Protein AF-A0A382R0P5-F1 (afdb_monomer_lite)

Organism: NCBI:txid408172

Sequence (102 aa):
MAGTLITDEVMALIGQETTPERNRFPISDEMAWDVADAIQDPNPLYTDPEKAQKSRFGGLMCPPLATWKDIAPPIGYFGAGQESHFQVPLPFNSYGLNGGID

Foldseek 3Di:
DPDDPCDPVNVVPPPDDDDDDDAPDDDDLVQLVVVCVVVVPPPCLSPPQVVVCVDPNNGRDRDPVSPPPGPDDPPVDDDPDDPPQPDDPDPDRDDPPPDDDD

Secondary structure (DSSP, 8-state):
-PPPSS-HHHHHHTTPPPPPP--SS---HHHHHHHHHHHT---HHHH-HHHHHTSTT-S----TT---SS-S---S--SS----------SS----------

Structure (mmCIF, N/CA/C/O backbone):
data_AF-A0A382R0P5-F1
#
_entry.id   AF-A0A382R0P5-F1
#
loop_
_atom_site.group_PDB
_atom_site.id
_atom_site.type_symbol
_atom_site.label_atom_id
_atom_site.label_alt_id
_atom_site.label_comp_id
_atom_site.label_asym_id
_atom_site.label_entity_id
_atom_site.label_seq_id
_atom_site.pdbx_PDB_ins_code
_atom_site.Cartn_x
_atom_site.Cartn_y
_atom_site.Cartn_z
_atom_site.occupancy
_atom_site.B_iso_or_equiv
_atom_site.auth_seq_id
_atom_site.auth_comp_id
_atom_site.auth_asym_id
_atom_site.auth_atom_id
_atom_site.pdbx_PDB_model_num
ATOM 1 N N . MET A 1 1 ? -20.555 0.405 40.108 1.00 44.16 1 MET A N 1
ATOM 2 C CA . MET A 1 1 ? -20.568 -0.544 38.977 1.00 44.16 1 MET A CA 1
ATOM 3 C C . MET A 1 1 ? -19.811 0.122 37.848 1.00 44.16 1 MET A C 1
ATOM 5 O O . MET A 1 1 ? -20.188 1.227 37.485 1.00 44.16 1 MET A O 1
ATOM 9 N N . ALA A 1 2 ? -18.698 -0.457 37.397 1.00 53.03 2 ALA A N 1
ATOM 10 C CA . ALA A 1 2 ? -18.009 0.053 36.215 1.00 53.03 2 ALA A CA 1
ATOM 11 C C . ALA A 1 2 ? -18.932 -0.190 35.014 1.00 53.03 2 ALA A C 1
ATOM 13 O O . ALA A 1 2 ? -19.312 -1.334 34.770 1.00 53.03 2 ALA A O 1
ATOM 14 N N . GLY A 1 3 ? -19.376 0.881 34.354 1.00 64.06 3 GLY A N 1
ATOM 15 C CA . GLY A 1 3 ? -20.182 0.775 33.139 1.00 64.06 3 GLY A CA 1
ATOM 16 C C . GLY A 1 3 ? -19.406 0.038 32.049 1.00 64.06 3 GLY A C 1
ATOM 17 O O . GLY A 1 3 ? -18.174 0.057 32.031 1.00 64.06 3 GLY A O 1
ATOM 18 N N . THR A 1 4 ? -20.117 -0.645 31.159 1.00 74.69 4 THR A N 1
ATOM 19 C CA . THR A 1 4 ? -19.514 -1.279 29.986 1.00 74.69 4 THR A CA 1
ATOM 20 C C . THR A 1 4 ? -18.882 -0.200 29.107 1.00 74.69 4 THR A C 1
ATOM 22 O O . THR A 1 4 ? -19.494 0.835 28.861 1.00 74.69 4 THR A O 1
ATOM 25 N N . LEU A 1 5 ? -17.663 -0.429 28.606 1.00 80.25 5 LEU A N 1
ATOM 26 C CA . LEU A 1 5 ? -17.013 0.487 27.649 1.00 80.25 5 LEU A CA 1
ATOM 27 C C . LEU A 1 5 ? -17.771 0.592 26.315 1.00 80.25 5 LEU A C 1
ATOM 29 O O . LEU A 1 5 ? -17.513 1.492 25.524 1.00 80.25 5 LEU A O 1
ATOM 33 N N . ILE A 1 6 ? -18.699 -0.332 26.075 1.00 85.62 6 ILE A N 1
ATOM 34 C CA . ILE A 1 6 ? -19.621 -0.297 24.950 1.00 85.62 6 ILE A CA 1
ATOM 35 C C . ILE A 1 6 ? -20.906 0.365 25.449 1.00 85.62 6 ILE A C 1
ATOM 37 O O . ILE A 1 6 ? -21.638 -0.231 26.242 1.00 85.62 6 ILE A O 1
ATOM 41 N N . THR A 1 7 ? -21.126 1.612 25.040 1.00 89.25 7 THR A N 1
ATOM 42 C CA . THR A 1 7 ? -22.348 2.367 25.339 1.00 89.25 7 THR A CA 1
ATOM 43 C C . THR A 1 7 ? -23.484 1.933 24.413 1.00 89.25 7 THR A C 1
ATOM 45 O O . THR A 1 7 ? -23.242 1.314 23.375 1.00 89.25 7 THR A O 1
ATOM 48 N N . ASP A 1 8 ? -24.723 2.297 24.748 1.00 91.06 8 ASP A N 1
ATOM 49 C CA . ASP A 1 8 ? -25.882 2.060 23.875 1.00 91.06 8 ASP A CA 1
ATOM 50 C C . ASP A 1 8 ? -25.704 2.721 22.495 1.00 91.06 8 ASP A C 1
ATOM 52 O O . ASP A 1 8 ? -26.091 2.156 21.474 1.00 91.06 8 ASP A O 1
ATOM 56 N N . GLU A 1 9 ? -25.044 3.883 22.451 1.00 87.94 9 GLU A N 1
ATOM 57 C CA . GLU A 1 9 ? -24.684 4.580 21.212 1.00 87.94 9 GLU A CA 1
ATOM 58 C C . GLU A 1 9 ? -23.717 3.752 20.354 1.00 87.94 9 GLU A C 1
ATOM 60 O O . GLU A 1 9 ? -23.929 3.615 19.152 1.00 87.94 9 GLU A O 1
ATOM 65 N N . VAL A 1 10 ? -22.684 3.150 20.959 1.00 89.44 10 VAL A N 1
ATOM 66 C CA . VAL A 1 10 ? -21.731 2.284 20.242 1.00 89.44 10 VAL A CA 1
ATOM 67 C C . VAL A 1 10 ? -22.405 0.986 19.795 1.00 89.44 10 VAL A C 1
ATOM 69 O O . VAL A 1 10 ? -22.182 0.538 18.672 1.00 89.44 10 VAL A O 1
ATOM 72 N N . MET A 1 11 ? -23.269 0.403 20.631 1.00 92.25 11 MET A N 1
ATOM 73 C CA . MET A 1 11 ? -24.068 -0.770 20.263 1.00 92.25 11 MET A CA 1
ATOM 74 C C . MET A 1 11 ? -24.958 -0.500 19.045 1.00 92.25 11 MET A C 1
ATOM 76 O O . MET A 1 11 ? -25.07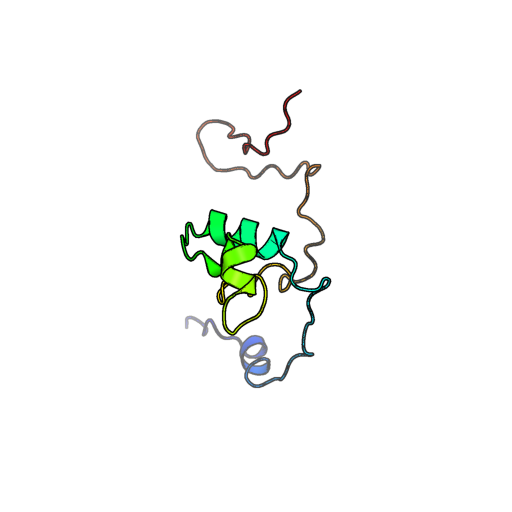8 -1.369 18.184 1.00 92.25 11 MET A O 1
ATOM 80 N N . ALA A 1 12 ? -25.541 0.697 18.939 1.00 92.12 12 ALA A N 1
ATOM 81 C CA . ALA A 1 12 ? -26.410 1.075 17.824 1.00 92.12 12 ALA A CA 1
ATOM 82 C C . ALA A 1 12 ? -25.685 1.161 16.462 1.00 92.12 12 ALA A C 1
ATOM 84 O O . ALA A 1 12 ? -26.345 1.116 15.420 1.00 92.12 12 ALA A O 1
ATOM 85 N N . LEU A 1 13 ? -24.348 1.262 16.459 1.00 89.88 13 LEU A N 1
ATOM 86 C CA . LEU A 1 13 ? -23.523 1.293 15.244 1.00 89.88 13 LEU A CA 1
ATOM 87 C C . LEU A 1 13 ? -23.213 -0.110 14.692 1.00 89.88 13 LEU A C 1
ATOM 89 O O . LEU A 1 13 ? -22.857 -0.246 13.522 1.00 89.88 13 LEU A O 1
ATOM 93 N N . ILE A 1 14 ? -23.326 -1.164 15.507 1.00 89.75 14 ILE A N 1
ATOM 94 C CA . ILE A 1 14 ? -22.967 -2.529 15.101 1.00 89.75 14 ILE A CA 1
ATOM 95 C C . ILE A 1 14 ? -23.990 -3.067 14.094 1.00 89.75 14 ILE A C 1
ATOM 97 O O . ILE A 1 14 ? -25.194 -3.036 14.333 1.00 89.75 14 ILE A O 1
ATOM 101 N N . GLY A 1 15 ? -23.501 -3.614 12.978 1.00 93.19 15 GLY A N 1
ATOM 102 C CA . GLY A 1 15 ? -24.345 -4.193 11.927 1.00 93.19 15 GLY A CA 1
ATOM 103 C C . GLY A 1 15 ? -24.967 -3.168 10.975 1.00 93.19 15 GLY A C 1
ATOM 104 O O . GLY A 1 15 ? -25.717 -3.563 10.088 1.00 93.19 15 GLY A O 1
ATOM 105 N N . GLN A 1 16 ? -24.648 -1.880 11.132 1.00 92.56 16 GLN A N 1
ATOM 106 C CA . GLN A 1 16 ? -25.019 -0.845 10.170 1.00 92.56 16 GLN A CA 1
ATOM 107 C C . GLN A 1 16 ? -24.060 -0.878 8.977 1.00 92.56 16 GLN A C 1
ATOM 109 O O . GLN A 1 16 ? -22.840 -0.867 9.152 1.00 92.56 16 GLN A O 1
ATOM 114 N N . GLU A 1 17 ? -24.599 -0.891 7.7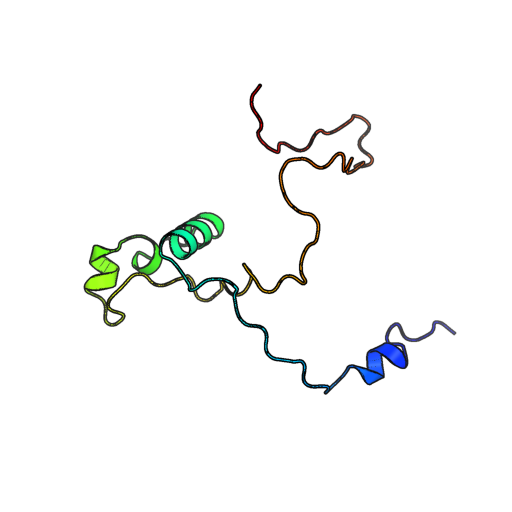60 1.00 90.88 17 GLU A N 1
ATOM 115 C CA . GLU A 1 17 ? -23.796 -0.668 6.558 1.00 90.88 17 GLU A CA 1
ATOM 116 C C . GLU A 1 17 ? -23.443 0.818 6.441 1.00 90.88 17 GLU A C 1
ATOM 118 O O . GLU A 1 17 ? -24.296 1.693 6.608 1.00 90.88 17 GLU A O 1
ATOM 123 N N . THR A 1 18 ? -22.182 1.116 6.139 1.00 83.50 18 THR A N 1
ATOM 124 C CA . THR A 1 18 ? -21.747 2.472 5.801 1.00 83.50 18 THR A CA 1
ATOM 125 C C . THR A 1 18 ? -21.758 2.674 4.291 1.00 83.50 18 THR A C 1
ATOM 127 O O . THR A 1 18 ? -21.696 1.725 3.505 1.00 83.50 18 THR A O 1
ATOM 130 N N . THR A 1 19 ? -21.828 3.934 3.861 1.00 84.31 19 THR A N 1
ATOM 131 C CA . THR A 1 19 ? -21.656 4.271 2.447 1.00 84.31 19 THR A CA 1
ATOM 132 C C . THR A 1 19 ? -20.272 3.807 1.982 1.00 84.31 19 THR A C 1
ATOM 134 O O . THR A 1 19 ? -19.284 4.169 2.622 1.00 84.31 19 THR A O 1
ATOM 137 N N . PRO A 1 20 ? -20.165 3.058 0.869 1.00 81.81 20 PRO A N 1
ATOM 138 C CA . PRO A 1 20 ? -18.871 2.652 0.341 1.00 81.81 20 PRO A CA 1
ATOM 139 C C . PRO A 1 20 ? -17.991 3.861 0.022 1.00 81.81 20 PRO A C 1
ATOM 141 O O . PRO A 1 20 ? -18.383 4.740 -0.752 1.00 81.81 20 PRO A O 1
ATOM 144 N N . GLU A 1 21 ? -16.787 3.880 0.579 1.00 75.88 21 GLU A N 1
ATOM 145 C CA . GLU A 1 21 ? -15.779 4.882 0.253 1.00 75.88 21 GLU A CA 1
ATOM 146 C C . GLU A 1 21 ? -15.003 4.471 -1.002 1.00 75.88 21 GLU A C 1
ATOM 148 O O . GLU A 1 21 ? -14.771 3.289 -1.274 1.00 75.88 21 GLU A O 1
ATOM 153 N N . ARG A 1 22 ? -14.623 5.464 -1.807 1.00 74.38 22 ARG A N 1
ATOM 154 C CA . ARG A 1 22 ? -13.773 5.278 -2.984 1.00 74.38 22 ARG A CA 1
ATOM 155 C C . ARG A 1 22 ? -12.534 6.137 -2.824 1.00 74.38 22 ARG A C 1
ATOM 157 O O . ARG A 1 22 ? -12.647 7.292 -2.417 1.00 74.38 22 ARG A O 1
ATOM 164 N N . ASN A 1 23 ? -11.388 5.587 -3.213 1.00 73.00 23 ASN A N 1
ATOM 165 C CA . ASN A 1 23 ? -10.150 6.354 -3.278 1.00 73.00 23 ASN A CA 1
ATOM 166 C C . ASN A 1 23 ? -10.333 7.583 -4.169 1.00 73.00 23 ASN A C 1
ATOM 168 O O . ASN A 1 23 ? -11.058 7.545 -5.171 1.00 73.00 23 ASN A O 1
ATOM 172 N N . ARG A 1 24 ? -9.650 8.667 -3.804 1.00 74.94 24 ARG A N 1
ATOM 173 C CA . ARG A 1 24 ? -9.690 9.922 -4.553 1.00 74.94 24 ARG A CA 1
ATOM 174 C C . ARG A 1 24 ? -8.992 9.770 -5.900 1.00 74.94 24 ARG A C 1
ATOM 176 O O . ARG A 1 24 ? -9.424 10.370 -6.883 1.00 74.94 24 ARG A O 1
ATOM 183 N N . PHE A 1 25 ? -7.938 8.960 -5.934 1.00 77.00 25 PHE A N 1
ATOM 184 C CA . PHE A 1 25 ? -7.134 8.702 -7.121 1.00 77.00 25 PHE A CA 1
ATOM 185 C C . PHE A 1 25 ? -7.093 7.203 -7.448 1.00 77.00 25 PHE A C 1
ATOM 187 O O . PHE A 1 25 ? -7.224 6.364 -6.549 1.00 77.00 25 PHE A O 1
ATOM 194 N N . PRO A 1 26 ? -6.925 6.835 -8.733 1.00 79.88 26 PRO A N 1
ATOM 195 C CA . PRO A 1 26 ? -6.581 5.465 -9.085 1.00 79.88 26 PRO A CA 1
ATOM 196 C C . PRO A 1 26 ? -5.225 5.086 -8.477 1.00 79.88 26 PRO A C 1
ATOM 198 O O . PRO A 1 26 ? -4.386 5.947 -8.217 1.00 79.88 26 PRO A O 1
ATOM 201 N N . ILE A 1 27 ? -5.002 3.787 -8.285 1.00 81.50 27 ILE A N 1
ATOM 202 C CA . ILE A 1 27 ? -3.682 3.272 -7.910 1.00 81.50 27 ILE A CA 1
ATOM 203 C C . ILE A 1 27 ? -2.695 3.625 -9.028 1.00 81.50 27 ILE A C 1
ATOM 205 O O . ILE A 1 27 ? -2.956 3.303 -10.189 1.00 81.50 27 ILE A O 1
ATOM 209 N N . SER A 1 28 ? -1.587 4.273 -8.669 1.00 84.88 28 SER A N 1
ATOM 210 C CA . SER A 1 28 ? -0.498 4.618 -9.585 1.00 84.88 28 SER A CA 1
ATOM 211 C C . SER A 1 28 ? 0.776 3.826 -9.282 1.00 84.88 28 SER A C 1
ATOM 213 O O . SER A 1 28 ? 0.918 3.244 -8.201 1.00 84.88 28 SER A O 1
ATOM 215 N N . ASP A 1 29 ? 1.717 3.834 -10.225 1.00 87.50 29 ASP A N 1
ATOM 216 C CA . ASP A 1 29 ? 3.018 3.176 -10.073 1.00 87.50 29 ASP A CA 1
ATOM 217 C C . ASP A 1 29 ? 3.828 3.800 -8.926 1.00 87.50 29 ASP A C 1
ATOM 219 O O . ASP A 1 29 ? 4.436 3.088 -8.130 1.00 87.50 29 ASP A O 1
ATOM 223 N N . GLU A 1 30 ? 3.759 5.124 -8.757 1.00 86.00 30 GLU A N 1
ATOM 224 C CA . GLU A 1 30 ? 4.427 5.835 -7.662 1.00 86.00 30 GLU A CA 1
ATOM 225 C C . GLU A 1 30 ? 3.882 5.410 -6.295 1.00 86.00 30 GLU A C 1
ATOM 227 O O . GLU A 1 30 ? 4.635 5.298 -5.330 1.00 86.00 30 GLU A O 1
ATOM 232 N N . MET A 1 31 ? 2.574 5.142 -6.200 1.00 83.94 31 MET A N 1
ATOM 233 C CA . MET A 1 31 ? 1.978 4.615 -4.972 1.00 83.94 31 MET A CA 1
ATOM 234 C C . MET A 1 31 ? 2.457 3.191 -4.680 1.00 83.94 31 MET A C 1
ATOM 236 O O . MET A 1 31 ? 2.686 2.864 -3.516 1.00 83.94 31 MET A O 1
ATOM 240 N N . ALA A 1 32 ? 2.606 2.355 -5.711 1.00 87.25 32 ALA A N 1
ATOM 241 C CA . ALA A 1 32 ? 3.133 1.004 -5.558 1.00 87.25 32 ALA A CA 1
ATOM 242 C C . ALA A 1 32 ? 4.586 1.022 -5.060 1.00 87.25 32 ALA A C 1
ATOM 244 O O . ALA A 1 32 ? 4.905 0.284 -4.127 1.00 87.25 32 ALA A O 1
ATOM 245 N N . TRP A 1 33 ? 5.426 1.903 -5.617 1.00 87.12 33 TRP A N 1
ATOM 246 C CA . TRP A 1 33 ? 6.816 2.099 -5.186 1.00 87.12 33 TRP A CA 1
ATOM 247 C C . TRP A 1 33 ? 6.913 2.587 -3.747 1.00 87.12 33 TRP A C 1
ATOM 249 O O . TRP A 1 33 ? 7.571 1.946 -2.936 1.00 87.12 33 TRP A O 1
ATOM 259 N N . ASP A 1 34 ? 6.203 3.665 -3.411 1.00 86.00 34 ASP A N 1
ATOM 260 C CA . ASP A 1 34 ? 6.243 4.263 -2.074 1.00 86.00 34 ASP A CA 1
ATOM 261 C C . ASP A 1 34 ? 5.842 3.254 -0.987 1.00 86.00 34 ASP A C 1
ATOM 263 O O . ASP A 1 34 ? 6.493 3.144 0.051 1.00 86.00 34 ASP A O 1
ATOM 267 N N . VAL A 1 35 ? 4.804 2.447 -1.240 1.00 85.88 35 VAL A N 1
ATOM 268 C CA . VAL A 1 35 ? 4.390 1.417 -0.282 1.00 85.88 35 VAL A CA 1
ATOM 269 C C . VAL A 1 35 ? 5.386 0.261 -0.235 1.00 85.88 35 VAL A C 1
ATOM 271 O O . VAL A 1 35 ? 5.679 -0.207 0.863 1.00 85.88 35 VAL A O 1
ATOM 274 N N . ALA A 1 36 ? 5.907 -0.199 -1.377 1.00 89.88 36 ALA A N 1
ATOM 275 C CA . ALA A 1 36 ? 6.901 -1.273 -1.421 1.00 89.88 36 ALA A CA 1
ATOM 276 C C . ALA A 1 36 ? 8.175 -0.902 -0.648 1.00 89.88 36 ALA A C 1
ATOM 278 O O . ALA A 1 36 ? 8.666 -1.716 0.137 1.00 89.88 36 ALA A O 1
ATOM 279 N N . ASP A 1 37 ? 8.645 0.338 -0.796 1.00 88.12 37 ASP A N 1
ATOM 280 C CA . ASP A 1 37 ? 9.786 0.878 -0.058 1.00 88.12 37 ASP A CA 1
ATOM 281 C C . ASP A 1 37 ? 9.478 1.002 1.440 1.00 88.12 37 ASP A C 1
ATOM 283 O O . ASP A 1 37 ? 10.278 0.570 2.274 1.00 88.12 37 ASP A O 1
ATOM 287 N N . ALA A 1 38 ? 8.301 1.526 1.801 1.00 87.88 38 ALA A N 1
ATOM 288 C CA . ALA A 1 38 ? 7.896 1.699 3.196 1.00 87.88 38 ALA A CA 1
ATOM 289 C C . ALA A 1 38 ? 7.829 0.374 3.970 1.00 87.88 38 ALA A C 1
ATOM 291 O 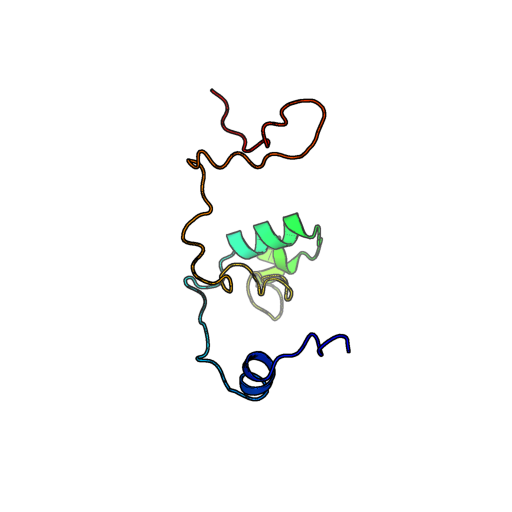O . ALA A 1 38 ? 8.208 0.321 5.142 1.00 87.88 38 ALA A O 1
ATOM 292 N N . ILE A 1 39 ? 7.360 -0.699 3.326 1.00 88.50 39 ILE A N 1
ATOM 293 C CA . ILE A 1 39 ? 7.287 -2.037 3.934 1.00 88.50 39 ILE A CA 1
ATOM 294 C C . ILE A 1 39 ? 8.544 -2.879 3.679 1.00 88.50 39 ILE A C 1
ATOM 296 O O . ILE A 1 39 ? 8.639 -3.990 4.198 1.00 88.50 39 ILE A O 1
ATOM 300 N N . GLN A 1 40 ? 9.488 -2.360 2.889 1.00 90.25 40 GLN A N 1
ATOM 301 C CA . GLN A 1 40 ? 10.706 -3.045 2.458 1.00 90.25 40 GLN A CA 1
ATOM 302 C C . GLN A 1 40 ? 10.431 -4.425 1.832 1.00 90.25 40 GLN A C 1
ATOM 304 O O . GLN A 1 40 ? 11.163 -5.385 2.080 1.00 90.25 40 GLN A O 1
ATOM 309 N N . ASP A 1 41 ? 9.370 -4.543 1.024 1.00 90.94 41 ASP A N 1
ATOM 310 C CA . ASP A 1 41 ? 9.038 -5.787 0.318 1.00 90.94 41 ASP A CA 1
ATOM 311 C C . ASP A 1 41 ? 9.782 -5.831 -1.029 1.00 90.94 41 ASP A C 1
ATOM 313 O O . ASP A 1 41 ? 9.492 -5.032 -1.922 1.00 90.94 41 ASP A O 1
ATOM 317 N N . PRO A 1 42 ? 10.729 -6.770 -1.218 1.00 90.44 42 PRO A N 1
ATOM 318 C CA . PRO A 1 42 ? 11.567 -6.826 -2.409 1.00 90.44 42 PRO A CA 1
ATOM 319 C C . PRO A 1 42 ? 10.872 -7.487 -3.609 1.00 90.44 42 PRO A C 1
ATOM 321 O O . PRO A 1 42 ? 11.545 -7.841 -4.582 1.00 90.44 42 PRO A O 1
ATOM 324 N N . ASN A 1 43 ? 9.559 -7.742 -3.555 1.00 94.44 43 ASN A N 1
ATOM 325 C CA . ASN A 1 43 ? 8.849 -8.359 -4.664 1.00 94.44 43 ASN A CA 1
ATOM 326 C C . ASN A 1 43 ? 8.970 -7.488 -5.932 1.00 94.44 43 ASN A C 1
ATOM 328 O O . ASN A 1 43 ? 8.433 -6.381 -5.992 1.00 94.44 43 ASN A O 1
ATOM 332 N N . PRO A 1 44 ? 9.604 -8.003 -6.998 1.00 94.19 44 PRO A N 1
ATOM 333 C CA . PRO A 1 44 ? 9.872 -7.223 -8.199 1.00 94.19 44 PRO A CA 1
ATOM 334 C C . PRO A 1 44 ? 8.603 -6.850 -8.967 1.00 94.19 44 PRO A C 1
ATOM 336 O O . PRO A 1 44 ? 8.645 -5.984 -9.828 1.00 94.19 44 PRO A O 1
ATOM 339 N N . LEU A 1 45 ? 7.459 -7.475 -8.675 1.00 94.94 45 LEU A N 1
ATOM 340 C CA . LEU A 1 45 ? 6.189 -7.063 -9.273 1.00 94.94 45 LEU A CA 1
ATOM 341 C C . LEU A 1 45 ? 5.712 -5.693 -8.772 1.00 94.94 45 LEU A C 1
ATOM 343 O O . LEU A 1 45 ? 4.782 -5.143 -9.358 1.00 94.94 45 LEU A O 1
ATOM 347 N N . TYR A 1 46 ? 6.325 -5.163 -7.712 1.00 93.06 46 TYR A N 1
ATOM 348 C CA . TYR A 1 46 ? 6.018 -3.843 -7.173 1.00 93.06 46 TYR A CA 1
ATOM 349 C C . TYR A 1 46 ? 7.011 -2.777 -7.629 1.00 93.06 46 TYR A C 1
ATOM 351 O O . TYR A 1 46 ? 6.656 -1.610 -7.619 1.00 93.06 46 TYR A O 1
ATOM 359 N N . THR A 1 47 ? 8.224 -3.152 -8.049 1.00 91.88 47 THR A N 1
ATOM 360 C CA . THR A 1 47 ? 9.332 -2.206 -8.287 1.00 91.88 47 THR A CA 1
ATOM 361 C C . THR A 1 47 ? 9.984 -2.309 -9.668 1.00 91.88 47 THR A C 1
ATOM 363 O O . THR A 1 47 ? 10.671 -1.379 -10.076 1.00 91.88 47 THR A O 1
ATOM 366 N N . ASP A 1 48 ? 9.763 -3.391 -10.422 1.00 94.12 48 ASP A N 1
ATOM 367 C CA . ASP A 1 48 ? 10.339 -3.616 -11.755 1.00 94.12 48 ASP A CA 1
ATOM 368 C C . ASP A 1 48 ? 9.225 -3.641 -12.822 1.00 94.12 48 ASP A C 1
ATOM 370 O O . ASP A 1 48 ? 8.576 -4.679 -13.019 1.00 94.12 48 ASP A O 1
ATOM 374 N N . PRO A 1 49 ? 9.000 -2.521 -13.542 1.00 92.81 49 PRO A N 1
ATOM 375 C CA . PRO A 1 49 ? 7.976 -2.435 -14.579 1.00 92.81 49 PRO A CA 1
ATOM 376 C C . PRO A 1 49 ? 8.129 -3.482 -15.681 1.00 92.81 49 PRO A C 1
ATOM 378 O O . PRO A 1 49 ? 7.132 -4.027 -16.151 1.00 92.81 49 PRO A O 1
ATOM 381 N N . GLU A 1 50 ? 9.355 -3.815 -16.095 1.00 95.38 50 GLU A N 1
ATOM 382 C CA . GLU A 1 50 ? 9.564 -4.778 -1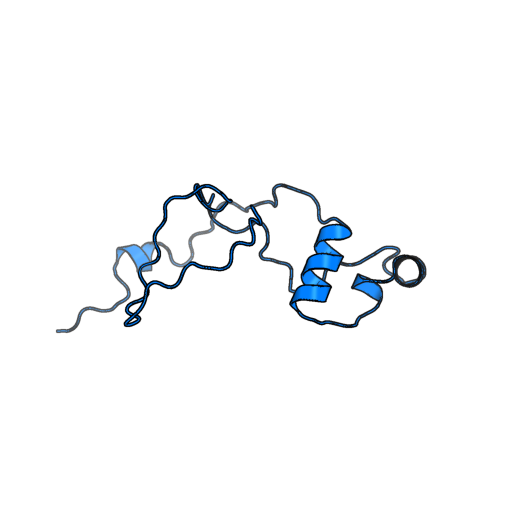7.177 1.00 95.38 50 GLU A CA 1
ATOM 383 C C . GLU A 1 50 ? 9.186 -6.194 -16.752 1.00 95.38 50 GLU A C 1
ATOM 385 O O . GLU A 1 50 ? 8.559 -6.945 -17.511 1.00 95.38 50 GLU A O 1
ATOM 390 N N . LYS A 1 51 ? 9.582 -6.586 -15.541 1.00 95.44 51 LYS A N 1
ATOM 391 C CA . LYS A 1 51 ? 9.247 -7.898 -14.989 1.00 95.44 51 LYS A CA 1
ATOM 392 C C . LYS A 1 51 ? 7.762 -8.004 -14.676 1.00 95.44 51 LYS A C 1
ATOM 394 O O . LYS A 1 51 ? 7.165 -9.054 -14.924 1.00 95.44 51 LYS A O 1
ATOM 399 N N . ALA A 1 52 ? 7.158 -6.921 -14.202 1.00 95.25 52 ALA A N 1
ATOM 400 C CA . ALA A 1 52 ? 5.727 -6.844 -13.971 1.00 95.25 52 ALA A CA 1
ATOM 401 C C . ALA A 1 52 ? 4.929 -6.925 -15.288 1.00 95.25 52 ALA A C 1
ATOM 403 O O . ALA A 1 52 ? 3.981 -7.710 -15.375 1.00 95.25 52 ALA A O 1
ATOM 404 N N . GLN A 1 53 ? 5.382 -6.253 -16.355 1.00 96.31 53 GLN A N 1
ATOM 405 C CA . GLN A 1 53 ? 4.789 -6.318 -17.699 1.00 96.31 53 GLN A CA 1
ATOM 406 C C . GLN A 1 53 ? 4.821 -7.729 -18.300 1.00 96.31 53 GLN A C 1
ATOM 408 O O . GLN A 1 53 ? 3.870 -8.150 -18.956 1.00 96.31 53 GLN A O 1
ATOM 413 N N . LYS A 1 54 ? 5.912 -8.472 -18.076 1.00 97.25 54 LYS A N 1
ATOM 414 C CA . LYS A 1 54 ? 6.084 -9.863 -18.540 1.00 97.25 54 LYS A CA 1
ATOM 415 C C . LYS A 1 54 ? 5.343 -10.881 -17.665 1.00 97.25 54 LYS A C 1
ATOM 417 O O . LYS A 1 54 ? 5.291 -12.063 -18.007 1.00 97.25 54 LYS A O 1
ATOM 422 N N . SER A 1 55 ? 4.804 -10.456 -16.524 1.00 96.31 55 SER A N 1
ATOM 423 C CA . SER A 1 55 ? 4.025 -11.317 -15.639 1.00 96.31 55 SER A CA 1
ATOM 424 C C . SER A 1 55 ? 2.600 -11.516 -16.165 1.00 96.31 55 SER A C 1
ATOM 426 O O . SER A 1 55 ? 2.127 -10.796 -17.041 1.00 96.31 55 SER A O 1
ATOM 428 N N . ARG A 1 56 ? 1.859 -12.450 -15.559 1.00 96.75 56 ARG A N 1
ATOM 429 C CA . ARG A 1 56 ? 0.425 -12.641 -15.848 1.00 96.75 56 ARG A CA 1
ATOM 430 C C . ARG A 1 56 ? -0.446 -11.412 -15.550 1.00 96.75 56 ARG A C 1
ATOM 432 O O . ARG A 1 56 ? -1.604 -11.398 -15.946 1.00 96.75 56 ARG A O 1
ATOM 439 N N . PHE A 1 57 ? 0.079 -10.446 -14.796 1.00 93.88 57 PHE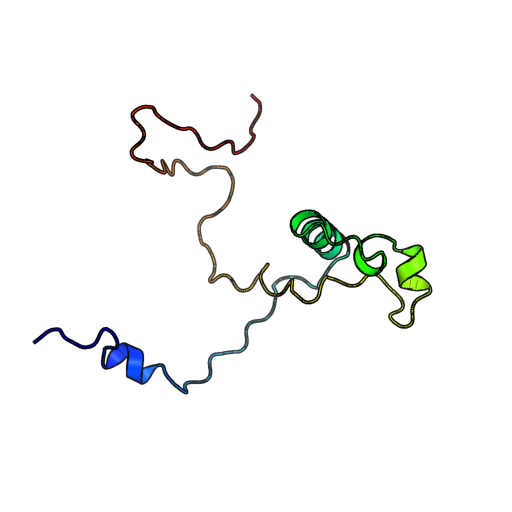 A N 1
ATOM 440 C CA . PHE A 1 57 ? -0.644 -9.252 -14.368 1.00 93.88 57 PHE A CA 1
ATOM 441 C C . PHE A 1 57 ? -0.474 -8.082 -15.345 1.00 93.88 57 PHE A C 1
ATOM 443 O O . PHE A 1 57 ? -1.286 -7.166 -15.326 1.00 93.88 57 PHE A O 1
ATOM 450 N N . GLY A 1 58 ? 0.529 -8.138 -16.232 1.00 94.06 58 GLY A N 1
ATOM 451 C CA . GLY A 1 58 ? 0.665 -7.208 -17.355 1.00 94.06 58 GLY A CA 1
ATOM 452 C C . GLY A 1 58 ? 1.016 -5.764 -16.986 1.00 94.06 58 GLY A C 1
ATOM 453 O O . GLY A 1 58 ? 0.849 -4.891 -17.831 1.00 94.06 58 GLY A O 1
ATOM 454 N N . GLY A 1 59 ? 1.491 -5.516 -15.765 1.00 92.12 59 GLY A N 1
ATOM 455 C CA . GLY A 1 59 ? 1.877 -4.199 -15.262 1.00 92.12 59 GLY A CA 1
ATOM 456 C C . GLY A 1 59 ? 2.289 -4.269 -13.793 1.00 92.12 59 GLY A C 1
ATOM 457 O O . GLY A 1 59 ? 2.168 -5.332 -13.171 1.00 92.12 59 GLY A O 1
ATOM 458 N N . LEU A 1 60 ? 2.793 -3.153 -13.259 1.00 92.06 60 LEU A N 1
ATOM 459 C CA . LEU A 1 60 ? 3.121 -3.036 -11.840 1.00 92.06 60 LEU A CA 1
ATOM 460 C C . LEU A 1 60 ? 1.891 -3.318 -10.980 1.00 92.06 60 LEU A C 1
ATOM 462 O O . LEU A 1 60 ? 0.764 -2.938 -11.301 1.00 92.06 60 LEU A O 1
ATOM 466 N N . MET A 1 61 ? 2.123 -4.006 -9.869 1.00 90.81 61 MET A N 1
ATOM 467 C CA . MET A 1 61 ? 1.106 -4.219 -8.854 1.00 90.81 61 MET A CA 1
ATOM 468 C C . MET A 1 61 ? 1.408 -3.352 -7.646 1.00 90.81 61 MET A C 1
ATOM 470 O O . MET A 1 61 ? 2.552 -3.223 -7.226 1.00 90.81 61 MET A O 1
ATOM 474 N N . CYS A 1 62 ? 0.360 -2.819 -7.036 1.00 88.38 62 CYS A N 1
ATOM 475 C CA . CYS A 1 62 ? 0.479 -2.249 -5.707 1.00 88.38 62 CYS A CA 1
ATOM 476 C C . CYS A 1 62 ? 0.499 -3.386 -4.669 1.00 88.38 62 CYS A C 1
ATOM 478 O O . CYS A 1 62 ? -0.273 -4.344 -4.824 1.00 88.38 62 CYS A O 1
ATOM 480 N N . PRO A 1 63 ? 1.351 -3.319 -3.626 1.00 89.56 63 PRO A N 1
ATOM 481 C CA . PRO A 1 63 ? 1.334 -4.296 -2.543 1.00 89.56 63 PRO A CA 1
ATOM 482 C C . PRO A 1 63 ? -0.093 -4.498 -1.995 1.00 89.56 63 PRO A C 1
ATOM 484 O O . PRO A 1 63 ? -0.767 -3.514 -1.699 1.00 89.56 63 PRO A O 1
ATOM 487 N N . PRO A 1 64 ? -0.587 -5.738 -1.807 1.00 83.19 64 PRO A N 1
ATOM 488 C CA . PRO A 1 64 ? -1.980 -5.981 -1.407 1.00 83.19 64 PRO A CA 1
ATOM 489 C C . PRO A 1 64 ? -2.407 -5.330 -0.083 1.00 83.19 64 PRO A C 1
ATOM 491 O O . PRO A 1 64 ? -3.594 -5.110 0.140 1.00 83.19 64 PRO A O 1
ATOM 494 N N . LEU A 1 65 ? -1.451 -5.019 0.798 1.00 70.50 65 LEU A N 1
ATOM 495 C CA . LEU A 1 65 ? -1.705 -4.337 2.071 1.00 70.50 65 LEU A CA 1
ATOM 496 C C . LEU A 1 65 ? -1.806 -2.808 1.935 1.00 70.50 65 LEU A C 1
ATOM 498 O O . LEU A 1 65 ? -2.111 -2.139 2.919 1.00 70.50 65 LEU A O 1
ATOM 502 N N . ALA A 1 66 ? -1.636 -2.248 0.732 1.00 69.44 66 ALA A N 1
ATOM 503 C CA . ALA A 1 66 ? -1.784 -0.826 0.416 1.00 69.44 66 ALA A CA 1
ATOM 504 C C . ALA A 1 66 ? -3.255 -0.359 0.408 1.00 69.44 66 ALA A C 1
ATOM 506 O O . ALA A 1 66 ? -3.722 0.297 -0.521 1.00 69.44 66 ALA A O 1
ATOM 507 N N . THR A 1 67 ? -4.016 -0.707 1.442 1.00 60.00 67 THR A N 1
ATOM 508 C CA . THR A 1 67 ? -5.446 -0.381 1.540 1.00 60.00 67 THR A CA 1
ATOM 509 C C . THR A 1 67 ? -5.698 0.982 2.193 1.00 60.00 67 THR A C 1
ATOM 511 O O . THR A 1 67 ? -6.843 1.388 2.316 1.00 60.00 67 THR A O 1
ATOM 514 N N . TRP A 1 68 ? -4.653 1.703 2.625 1.00 58.66 68 TRP A N 1
ATOM 515 C CA . TRP A 1 68 ? -4.796 2.750 3.651 1.00 58.66 68 TRP A CA 1
ATOM 516 C C . TRP A 1 68 ? -4.619 4.188 3.167 1.00 58.66 68 TRP A C 1
ATOM 518 O O . TRP A 1 68 ? -4.881 5.102 3.943 1.00 58.66 68 TRP A O 1
ATOM 528 N N . LYS A 1 69 ? -4.161 4.432 1.931 1.00 55.72 69 LYS A N 1
ATOM 529 C CA . LYS A 1 69 ? -3.669 5.780 1.586 1.00 55.72 69 LYS A CA 1
ATOM 530 C C . LYS A 1 69 ? -4.768 6.849 1.467 1.00 55.72 69 LYS A C 1
ATOM 532 O O . LYS A 1 69 ? -4.449 8.019 1.619 1.00 55.72 69 LYS A O 1
ATOM 537 N N . ASP A 1 70 ? -6.031 6.448 1.286 1.00 50.78 70 ASP A N 1
ATOM 538 C CA . ASP A 1 70 ? -7.170 7.368 1.119 1.00 50.78 70 ASP A CA 1
ATOM 539 C C . ASP A 1 70 ? -8.393 7.062 2.015 1.00 50.78 70 ASP A C 1
ATOM 541 O O . ASP A 1 70 ? -9.348 7.831 1.990 1.00 50.78 70 ASP A O 1
ATOM 545 N N . ILE A 1 71 ? -8.380 5.999 2.839 1.00 50.62 71 ILE A N 1
ATOM 546 C CA . ILE A 1 71 ? -9.488 5.668 3.776 1.00 50.62 71 ILE A CA 1
ATOM 547 C C . ILE A 1 71 ? -9.288 6.358 5.136 1.00 50.62 71 ILE A C 1
ATOM 549 O O . ILE A 1 71 ? -9.637 5.841 6.198 1.00 50.62 71 ILE A O 1
ATOM 553 N N . ALA A 1 72 ? -8.650 7.525 5.134 1.00 48.56 72 ALA A N 1
ATOM 554 C CA . ALA A 1 72 ? -8.714 8.392 6.292 1.00 48.56 72 ALA A CA 1
ATOM 555 C C . ALA A 1 72 ? -9.993 9.233 6.152 1.00 48.56 72 ALA A C 1
ATOM 557 O O . ALA A 1 72 ? -10.220 9.781 5.067 1.00 48.56 72 ALA A O 1
ATOM 558 N N . PRO A 1 73 ? -10.801 9.415 7.221 1.00 45.88 73 PRO A N 1
ATOM 559 C CA . PRO A 1 73 ? -11.783 10.499 7.225 1.00 45.88 73 PRO A CA 1
ATOM 560 C C . PRO A 1 73 ? -11.049 11.767 6.789 1.00 45.88 73 PRO A C 1
ATOM 562 O O . PRO A 1 73 ? -9.867 11.863 7.124 1.00 45.88 73 PRO A O 1
ATOM 565 N N . PRO A 1 74 ? -11.675 12.703 6.046 1.00 44.62 74 PRO A N 1
ATOM 566 C CA . PRO A 1 74 ? -10.995 13.893 5.553 1.00 44.62 74 PRO A CA 1
ATOM 567 C C . PRO A 1 74 ? -10.196 14.494 6.698 1.00 44.62 74 PRO A C 1
ATOM 569 O O . PRO A 1 74 ? -10.756 15.090 7.620 1.00 44.62 74 PRO A O 1
ATOM 572 N N . ILE A 1 75 ? -8.883 14.262 6.676 1.00 44.19 75 ILE A N 1
ATOM 573 C CA . ILE A 1 75 ? -8.012 14.828 7.673 1.00 44.19 75 ILE A CA 1
ATOM 574 C C . ILE A 1 75 ? -7.988 16.272 7.224 1.00 44.19 75 ILE A C 1
ATOM 576 O O . ILE A 1 75 ? -7.307 16.619 6.264 1.00 44.19 75 ILE A O 1
ATOM 580 N N . GLY A 1 76 ? -8.784 17.122 7.870 1.00 38.38 76 GLY A N 1
ATOM 581 C CA . GLY A 1 76 ? -8.786 18.556 7.585 1.00 38.38 76 GLY A CA 1
ATOM 582 C C . GLY A 1 76 ? -7.411 19.201 7.793 1.00 38.38 76 GLY A C 1
ATOM 583 O O . GLY A 1 76 ? -7.274 20.397 7.583 1.00 38.38 76 GLY A O 1
ATOM 584 N N . TYR A 1 77 ? -6.418 18.427 8.240 1.00 46.44 77 TYR A N 1
ATOM 585 C CA . TYR A 1 77 ? -5.167 18.880 8.806 1.00 46.44 77 TYR A CA 1
ATOM 586 C C . TYR A 1 77 ? -4.113 17.763 8.855 1.00 46.44 77 TYR A C 1
ATOM 588 O O . TYR A 1 77 ? -3.957 17.107 9.876 1.00 46.44 77 TYR A O 1
ATOM 596 N N . PHE A 1 78 ? -3.395 17.519 7.758 1.00 36.53 78 PHE A N 1
ATOM 597 C CA . PHE A 1 78 ? -2.030 16.982 7.836 1.00 36.53 78 PHE A CA 1
ATOM 598 C C . PHE A 1 78 ? -1.257 17.412 6.585 1.00 36.53 78 PHE A C 1
ATOM 600 O O . PHE A 1 78 ? -1.514 16.941 5.481 1.00 36.53 78 PHE A O 1
ATOM 607 N N . GLY A 1 79 ? -0.350 18.371 6.753 1.00 35.19 79 GLY A N 1
ATOM 608 C CA . GLY A 1 79 ? 0.462 18.947 5.684 1.00 35.19 79 GLY A CA 1
ATOM 609 C C . GLY A 1 79 ? 1.313 20.094 6.224 1.00 35.19 79 GLY A C 1
ATOM 610 O O . GLY A 1 79 ? 0.864 20.832 7.101 1.00 35.19 79 GLY A O 1
ATOM 611 N N . ALA A 1 80 ? 2.556 20.190 5.750 1.00 36.91 80 ALA A N 1
ATOM 612 C CA . ALA A 1 80 ? 3.561 21.155 6.189 1.00 36.91 80 ALA A CA 1
ATOM 613 C C . ALA A 1 80 ? 2.993 22.585 6.263 1.00 36.91 80 ALA A C 1
ATOM 615 O O . ALA A 1 80 ? 2.516 23.123 5.266 1.00 36.91 80 ALA A O 1
ATOM 616 N N . GLY A 1 81 ? 3.024 23.172 7.465 1.00 41.38 81 GLY A N 1
ATOM 617 C CA . GLY A 1 81 ? 2.459 24.498 7.744 1.00 41.38 81 GLY A CA 1
ATOM 618 C C . GLY A 1 81 ? 1.606 24.608 9.014 1.00 41.38 81 GLY A C 1
ATOM 619 O O . GLY A 1 81 ? 1.064 25.679 9.271 1.00 41.38 81 GLY A O 1
ATOM 620 N N . GLN A 1 82 ? 1.468 23.555 9.829 1.00 42.75 82 GLN A N 1
ATOM 621 C CA . GLN A 1 82 ? 0.817 23.687 11.137 1.00 42.75 82 GLN A CA 1
ATOM 622 C C . GLN A 1 82 ? 1.784 24.131 12.240 1.00 42.75 82 GLN A C 1
ATOM 624 O O . GLN A 1 82 ? 2.788 23.470 12.493 1.00 42.75 82 GLN A O 1
ATOM 629 N N . GLU A 1 83 ? 1.376 25.141 13.012 1.00 43.62 83 GLU A N 1
ATOM 630 C CA . GLU A 1 83 ? 1.858 25.418 14.377 1.00 43.62 83 GLU A CA 1
ATOM 631 C C . GLU A 1 83 ? 1.334 24.378 15.398 1.00 43.62 83 GLU A C 1
ATOM 633 O O . GLU A 1 83 ? 0.998 24.699 16.537 1.00 43.62 83 GLU A O 1
ATOM 638 N N . SER A 1 84 ? 1.189 23.105 15.017 1.00 40.00 84 SER A N 1
ATOM 639 C CA . SER A 1 84 ? 0.781 22.069 15.967 1.00 40.00 84 SER A CA 1
ATOM 640 C C . SER A 1 84 ? 2.002 21.628 16.772 1.00 40.00 84 SER A C 1
ATOM 642 O O . SER A 1 84 ? 2.766 20.756 16.353 1.00 40.00 84 SER A O 1
ATOM 644 N N . HIS A 1 85 ? 2.196 22.239 17.938 1.00 45.16 85 HIS A N 1
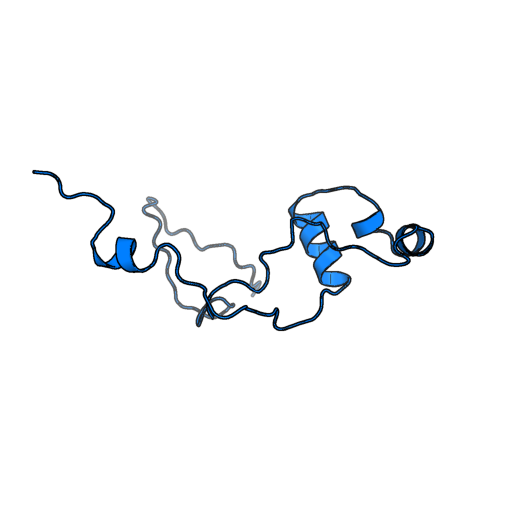ATOM 645 C CA . HIS A 1 85 ? 3.178 21.793 18.920 1.00 45.16 85 HIS A CA 1
ATOM 646 C C . HIS A 1 85 ? 2.693 20.488 19.559 1.00 45.16 85 HIS A C 1
ATOM 648 O O . HIS A 1 85 ? 1.890 20.492 20.492 1.00 45.16 85 HIS A O 1
ATOM 654 N N . PHE A 1 86 ? 3.180 19.350 19.066 1.00 43.69 86 PHE A N 1
ATOM 655 C CA . PHE A 1 86 ? 3.026 18.087 19.777 1.00 43.69 86 PHE A CA 1
ATOM 656 C C . PHE A 1 86 ? 3.973 18.109 20.982 1.00 43.69 86 PHE A C 1
ATOM 658 O O . PHE A 1 86 ? 5.167 17.838 20.860 1.00 43.69 86 PHE A O 1
ATOM 665 N N . GLN A 1 87 ? 3.465 18.520 22.145 1.00 43.84 87 GLN A N 1
ATOM 666 C CA . GLN A 1 87 ? 4.278 18.621 23.352 1.00 43.84 87 GLN A CA 1
ATOM 667 C C . GLN A 1 87 ? 4.471 17.229 23.955 1.00 43.84 87 GLN A C 1
ATOM 669 O O . GLN A 1 87 ? 3.704 16.771 24.799 1.00 43.84 87 GLN A O 1
ATOM 674 N N . VAL A 1 88 ? 5.505 16.534 23.486 1.00 50.56 88 VAL A N 1
ATOM 675 C CA . VAL A 1 88 ? 6.000 15.325 24.144 1.00 50.56 88 VAL A CA 1
ATOM 676 C C . VAL A 1 88 ? 6.557 15.759 25.507 1.00 50.56 88 VAL A C 1
ATOM 678 O O . VAL A 1 88 ? 7.320 16.728 25.543 1.00 50.56 88 VAL A O 1
ATOM 681 N N . PRO A 1 89 ? 6.214 15.099 26.630 1.00 49.72 89 PRO A N 1
ATOM 682 C CA . PRO A 1 89 ? 6.725 15.436 27.959 1.00 49.72 89 PRO A CA 1
ATOM 683 C C . PRO A 1 89 ? 8.176 14.957 28.112 1.00 49.72 89 PRO A C 1
ATOM 685 O O . PRO A 1 89 ? 8.513 14.158 28.983 1.00 49.72 89 PRO A O 1
ATOM 688 N N . LEU A 1 90 ? 9.041 15.410 27.212 1.00 55.78 90 LEU A N 1
ATOM 689 C CA . LEU A 1 90 ? 10.478 15.271 27.318 1.00 55.78 90 LEU A CA 1
ATOM 690 C C . LEU A 1 90 ? 11.009 16.471 28.115 1.00 55.78 90 LEU A C 1
ATOM 692 O O . LEU A 1 90 ? 10.455 17.567 28.024 1.00 55.78 90 LEU A O 1
ATOM 696 N N . PRO A 1 91 ? 12.108 16.314 28.871 1.00 56.88 91 PRO A N 1
ATOM 697 C CA . PRO A 1 91 ? 12.753 17.424 29.576 1.00 56.88 91 PRO A CA 1
ATOM 698 C C . PRO A 1 91 ? 13.397 18.462 28.630 1.00 56.88 91 PRO A C 1
ATOM 700 O O . PRO A 1 91 ? 14.085 19.370 29.086 1.00 56.88 91 PRO A O 1
ATOM 703 N N . PHE A 1 92 ? 13.193 18.327 27.317 1.00 51.59 92 PHE A N 1
ATOM 704 C CA . PHE A 1 92 ? 13.646 19.229 26.268 1.00 51.59 92 PHE A CA 1
ATOM 705 C C . PHE A 1 92 ? 12.599 19.285 25.146 1.00 51.59 92 PHE A C 1
ATOM 707 O O . PHE A 1 92 ? 11.909 18.303 24.877 1.00 51.59 92 PHE A O 1
ATOM 714 N N . ASN A 1 93 ? 12.496 20.430 24.469 1.00 48.25 93 ASN A N 1
ATOM 715 C CA . ASN A 1 93 ? 11.617 20.584 23.311 1.00 48.25 93 ASN A CA 1
ATOM 716 C C . ASN A 1 93 ? 12.132 19.707 22.159 1.00 48.25 93 ASN A C 1
ATOM 718 O O . ASN A 1 93 ? 13.237 19.928 21.664 1.00 48.25 93 ASN A O 1
ATOM 722 N N . SER A 1 94 ? 11.342 18.725 21.721 1.00 43.44 94 SER A N 1
ATOM 723 C CA . SER A 1 94 ? 11.609 17.975 20.494 1.00 43.44 94 SER A CA 1
ATOM 724 C C . SER A 1 94 ? 10.857 18.619 19.334 1.00 43.44 94 SER A C 1
ATOM 726 O O . SER A 1 94 ? 9.631 18.537 19.267 1.00 43.44 94 SER A O 1
ATOM 728 N N . TYR A 1 95 ? 11.580 19.241 18.410 1.00 49.78 95 TYR A N 1
ATOM 729 C CA . TYR A 1 95 ? 11.016 19.603 17.116 1.00 49.78 95 TYR A CA 1
ATOM 730 C C . TYR A 1 95 ? 10.985 18.334 16.265 1.00 49.78 95 TYR A C 1
ATOM 732 O O . TYR A 1 95 ? 12.021 17.703 16.047 1.00 49.78 95 TYR A O 1
ATOM 740 N N . GLY A 1 96 ? 9.792 17.908 15.850 1.00 42.09 96 GLY A N 1
ATOM 741 C CA . GLY A 1 96 ? 9.660 16.808 14.903 1.00 42.09 96 GLY A CA 1
ATOM 742 C C . GLY A 1 96 ? 10.407 17.160 13.618 1.00 42.09 96 GLY A C 1
ATOM 743 O O . GLY A 1 96 ? 10.219 18.247 13.076 1.00 42.09 96 GLY A O 1
ATOM 744 N N . LEU A 1 97 ? 11.259 16.251 13.148 1.00 44.22 97 LEU A N 1
ATOM 745 C CA . LEU A 1 97 ? 11.944 16.324 11.858 1.00 44.22 97 LEU A CA 1
ATOM 746 C C . LEU A 1 97 ? 10.917 16.181 10.718 1.00 44.22 97 LEU A C 1
ATOM 748 O O . LEU A 1 97 ? 10.852 15.159 10.046 1.00 44.22 97 LEU A O 1
ATOM 752 N N . ASN A 1 98 ? 10.093 17.204 10.497 1.00 42.56 98 ASN A N 1
ATOM 753 C CA . ASN A 1 98 ? 9.519 17.452 9.182 1.00 42.56 98 ASN A CA 1
ATOM 754 C C . ASN A 1 98 ? 10.554 18.292 8.443 1.00 42.56 98 ASN A C 1
ATOM 756 O O . ASN A 1 98 ? 10.676 19.485 8.704 1.00 42.56 98 ASN A O 1
ATOM 760 N N . GLY A 1 99 ? 11.360 17.634 7.609 1.00 37.47 99 GLY A N 1
ATOM 761 C CA . GLY A 1 99 ? 12.481 18.227 6.886 1.00 37.47 99 GLY A CA 1
ATOM 762 C C . GLY A 1 99 ? 12.089 19.390 5.972 1.00 37.47 99 GLY A C 1
ATOM 763 O O . GLY A 1 99 ? 11.940 19.210 4.768 1.00 37.47 99 GLY A O 1
ATOM 764 N N . GLY A 1 100 ? 11.986 20.586 6.541 1.00 29.66 100 GLY A N 1
ATOM 765 C CA . GLY A 1 100 ? 12.249 21.844 5.858 1.00 29.66 100 GLY A CA 1
ATOM 766 C C . GLY A 1 100 ? 13.674 22.252 6.199 1.00 29.66 100 GLY A C 1
ATOM 767 O O . GLY A 1 100 ? 13.971 22.543 7.355 1.00 29.66 100 GLY A O 1
ATOM 768 N N . ILE A 1 101 ? 14.564 22.173 5.216 1.00 32.41 101 ILE A N 1
ATOM 769 C CA . ILE A 1 101 ? 15.862 22.841 5.268 1.00 32.41 101 ILE A CA 1
ATOM 770 C C . ILE A 1 101 ? 15.589 24.330 4.995 1.00 32.41 101 ILE A C 1
ATOM 772 O O . ILE A 1 101 ? 14.811 24.631 4.086 1.00 32.41 101 ILE A O 1
ATOM 776 N N . ASP A 1 102 ? 16.148 25.221 5.814 1.00 37.56 102 ASP A N 1
ATOM 777 C CA . ASP A 1 102 ? 16.174 26.667 5.536 1.00 37.56 102 ASP A CA 1
ATOM 778 C C . ASP A 1 102 ? 16.996 26.977 4.271 1.00 37.56 102 ASP A C 1
ATOM 780 O O . ASP A 1 102 ? 18.017 26.280 4.038 1.00 37.56 102 ASP A O 1
#

InterPro domains:
  IPR029069 HotDog domain superfamily [SSF54637] (17-89)
  IPR039569 FAS1-like, dehydratase domain region [PF13452] (12-64)

pLDDT: mean 71.74, std 21.62, range [29.66, 97.25]

Radius of gyration: 20.85 Å; chains: 1; bounding box: 43×39×58 Å